Protein AF-A0A3B1C437-F1 (afdb_monomer)

Structure (mmCIF, N/CA/C/O backbone):
data_AF-A0A3B1C437-F1
#
_entry.id   AF-A0A3B1C437-F1
#
loop_
_atom_site.group_PDB
_atom_site.id
_atom_site.type_symbol
_atom_site.label_atom_id
_atom_site.label_alt_id
_atom_site.label_comp_id
_atom_site.label_asym_id
_atom_site.label_entity_id
_atom_site.label_seq_id
_atom_site.pdbx_PDB_ins_code
_atom_site.Cartn_x
_atom_site.Cartn_y
_atom_site.Cartn_z
_atom_site.occupancy
_atom_site.B_iso_or_equiv
_atom_site.auth_seq_id
_atom_site.auth_comp_id
_atom_site.auth_asym_id
_atom_site.auth_atom_id
_atom_site.pdbx_PDB_model_num
ATOM 1 N N . MET A 1 1 ? -5.217 -5.627 29.551 1.00 43.53 1 MET A N 1
ATOM 2 C CA . MET A 1 1 ? -5.394 -5.670 28.081 1.00 43.53 1 MET A CA 1
ATOM 3 C C . MET A 1 1 ? -4.824 -4.375 27.517 1.00 43.53 1 MET A C 1
ATOM 5 O O . MET A 1 1 ? -5.451 -3.339 27.668 1.00 43.53 1 MET A O 1
ATOM 9 N N . SER A 1 2 ? -3.588 -4.395 27.007 1.00 46.09 2 SER A N 1
ATOM 10 C CA . SER A 1 2 ? -2.871 -3.170 26.613 1.00 46.09 2 SER A CA 1
ATOM 11 C C . SER A 1 2 ? -3.097 -2.866 25.134 1.00 46.09 2 SER A C 1
ATOM 13 O O . SER A 1 2 ? -2.567 -3.558 24.265 1.00 46.09 2 SER A O 1
ATOM 15 N N . GLN A 1 3 ? -3.884 -1.836 24.831 1.00 54.62 3 GLN A N 1
ATOM 16 C CA . GLN A 1 3 ? -4.005 -1.290 23.479 1.00 54.62 3 GLN A CA 1
ATOM 17 C C . GLN A 1 3 ? -2.787 -0.400 23.175 1.00 54.62 3 GLN A C 1
ATOM 19 O O . GLN A 1 3 ? -2.863 0.819 23.215 1.00 54.62 3 GLN A O 1
ATOM 24 N N . THR A 1 4 ? -1.632 -1.014 22.903 1.00 55.34 4 THR A N 1
ATOM 25 C CA . THR A 1 4 ? -0.404 -0.307 22.456 1.00 55.34 4 THR A CA 1
ATOM 26 C C . THR A 1 4 ? 0.050 -0.776 21.067 1.00 55.34 4 THR A C 1
ATOM 28 O O . THR A 1 4 ? 0.985 -0.240 20.480 1.00 55.34 4 THR A O 1
ATOM 31 N N . ASN A 1 5 ? -0.617 -1.792 20.514 1.00 61.34 5 ASN A N 1
ATOM 32 C CA . ASN A 1 5 ? -0.100 -2.559 19.382 1.00 61.34 5 ASN A CA 1
ATOM 33 C C . ASN A 1 5 ? -0.250 -1.845 18.023 1.00 61.34 5 ASN A C 1
ATOM 35 O O . ASN A 1 5 ? 0.510 -2.113 17.098 1.00 61.34 5 ASN A O 1
ATOM 39 N N . SER A 1 6 ? -1.199 -0.915 17.893 1.00 67.25 6 SER A N 1
ATOM 40 C CA . SER A 1 6 ? -1.509 -0.221 16.633 1.00 67.25 6 SER A CA 1
ATOM 41 C C . SER A 1 6 ? -0.397 0.731 16.185 1.00 67.25 6 SER A C 1
ATOM 43 O O . SER A 1 6 ? -0.031 0.728 15.014 1.00 67.25 6 SER A O 1
ATOM 45 N N . ILE A 1 7 ? 0.212 1.472 17.118 1.00 74.25 7 ILE A N 1
ATOM 46 C CA . ILE A 1 7 ? 1.287 2.430 16.799 1.00 74.25 7 ILE A CA 1
ATOM 47 C C . ILE A 1 7 ? 2.532 1.697 16.283 1.00 74.25 7 ILE A C 1
ATOM 49 O O . ILE A 1 7 ? 3.161 2.122 15.316 1.00 74.25 7 ILE A O 1
ATOM 53 N N . ILE A 1 8 ? 2.879 0.565 16.902 1.00 80.69 8 ILE A N 1
ATOM 54 C CA . ILE A 1 8 ? 4.025 -0.252 16.483 1.00 80.69 8 ILE A CA 1
ATOM 55 C C . ILE A 1 8 ? 3.777 -0.835 15.088 1.00 80.69 8 ILE A C 1
ATOM 57 O O . ILE A 1 8 ? 4.686 -0.866 14.256 1.00 80.69 8 ILE A O 1
ATOM 61 N N . ASP A 1 9 ? 2.548 -1.273 14.807 1.00 83.31 9 ASP A N 1
ATOM 62 C CA . ASP A 1 9 ? 2.192 -1.800 13.493 1.00 83.31 9 ASP A CA 1
ATOM 63 C C . ASP A 1 9 ? 2.284 -0.732 12.398 1.00 83.31 9 ASP A C 1
ATOM 65 O O . ASP A 1 9 ? 2.778 -1.020 11.307 1.00 83.31 9 ASP A O 1
ATOM 69 N N . ASP A 1 10 ? 1.907 0.510 12.702 1.00 85.38 10 ASP A N 1
ATOM 70 C CA . ASP A 1 10 ? 2.006 1.634 11.771 1.00 85.38 10 ASP A CA 1
ATOM 71 C C . ASP A 1 10 ? 3.449 1.987 11.407 1.00 85.38 10 ASP A C 1
ATOM 73 O O . ASP A 1 10 ? 3.708 2.434 10.286 1.00 85.38 10 ASP A O 1
ATOM 77 N N . LEU A 1 11 ? 4.400 1.744 12.312 1.00 86.06 11 LEU A N 1
ATOM 78 C CA . LEU A 1 11 ? 5.827 1.945 12.067 1.00 86.06 11 LEU A CA 1
ATOM 79 C C . LEU A 1 11 ? 6.442 0.867 11.163 1.00 86.06 11 LEU A C 1
ATOM 81 O O . LEU A 1 11 ? 7.524 1.091 10.614 1.00 86.06 11 LEU A O 1
ATOM 85 N N . LYS A 1 12 ? 5.771 -0.277 10.961 1.00 89.75 12 LYS A N 1
ATOM 86 C CA . LYS A 1 12 ? 6.287 -1.356 10.108 1.00 89.75 12 LYS A CA 1
ATOM 87 C C . LYS A 1 12 ? 6.419 -0.889 8.663 1.00 89.75 12 LYS A C 1
ATOM 89 O O . LYS A 1 12 ? 5.506 -0.305 8.083 1.00 89.75 12 LYS A O 1
ATOM 94 N N . VAL A 1 13 ? 7.550 -1.210 8.045 1.00 90.31 13 VAL A N 1
ATOM 95 C CA . VAL A 1 13 ? 7.829 -0.844 6.654 1.00 90.31 13 VAL A CA 1
ATOM 96 C C . VAL A 1 13 ? 7.170 -1.845 5.703 1.00 90.31 13 VAL A C 1
ATOM 98 O O . VAL A 1 13 ? 7.451 -3.048 5.724 1.00 90.31 13 VAL A O 1
ATOM 101 N N . VAL A 1 14 ? 6.295 -1.341 4.834 1.00 89.38 14 VAL A N 1
ATOM 102 C CA . VAL A 1 14 ? 5.622 -2.126 3.790 1.00 89.38 14 VAL A CA 1
ATO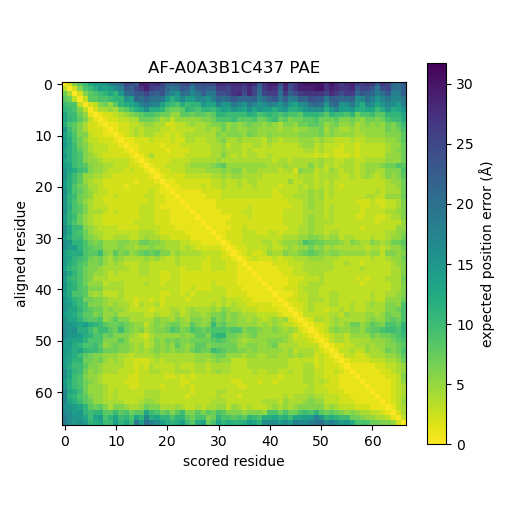M 103 C C . VAL A 1 14 ? 6.442 -2.106 2.505 1.00 89.38 14 VAL A C 1
ATOM 105 O O . VAL A 1 1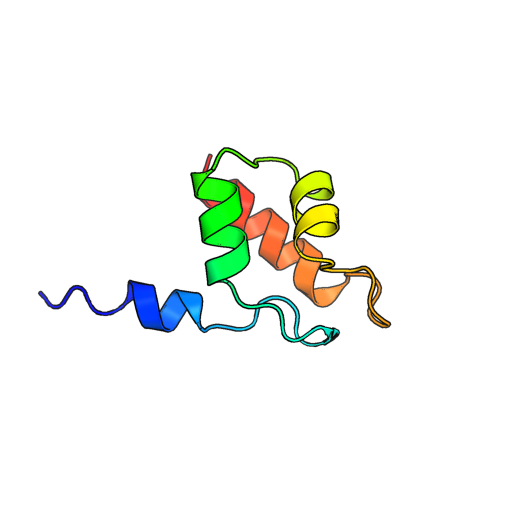4 ? 6.717 -3.164 1.936 1.00 89.38 14 VAL A O 1
ATOM 108 N N . CYS A 1 15 ? 6.880 -0.923 2.063 1.00 89.19 15 CYS A N 1
ATOM 109 C CA . CYS A 1 15 ? 7.772 -0.790 0.914 1.00 89.19 15 CYS A CA 1
ATOM 110 C C . CYS A 1 15 ? 9.206 -0.600 1.393 1.00 89.19 15 CYS A C 1
ATOM 112 O O . CYS A 1 15 ? 9.579 0.496 1.790 1.00 89.19 15 CYS A O 1
ATOM 114 N N . GLN A 1 16 ? 10.016 -1.657 1.322 1.00 86.12 16 GLN A N 1
ATOM 115 C CA . GLN A 1 16 ? 11.425 -1.594 1.728 1.00 86.12 16 GLN A CA 1
ATOM 116 C C . GLN A 1 16 ? 12.243 -0.661 0.822 1.00 86.12 16 GLN A C 1
ATOM 118 O O . GLN A 1 16 ? 13.093 0.067 1.308 1.00 86.12 16 GLN A O 1
ATOM 123 N N . CYS A 1 17 ? 11.935 -0.626 -0.480 1.00 88.31 17 CYS A N 1
ATOM 124 C CA . CYS A 1 17 ? 12.683 0.160 -1.470 1.00 88.31 17 CYS A CA 1
ATOM 125 C C . CYS A 1 17 ? 12.514 1.678 -1.270 1.00 88.31 17 CYS A C 1
ATOM 127 O O . CYS A 1 17 ? 13.453 2.436 -1.456 1.00 88.31 17 CYS A O 1
ATOM 129 N N . LYS A 1 18 ? 11.309 2.124 -0.889 1.00 85.06 18 LYS A N 1
ATOM 130 C CA . LYS A 1 18 ? 10.966 3.544 -0.674 1.00 85.06 18 LYS A CA 1
ATOM 131 C C . LYS A 1 18 ? 10.804 3.898 0.812 1.00 85.06 18 LYS A C 1
ATOM 133 O O . LYS A 1 18 ? 10.371 4.995 1.134 1.00 85.06 18 LYS A O 1
ATOM 138 N N . ASN A 1 19 ? 11.096 2.953 1.708 1.00 88.31 19 ASN A N 1
ATOM 139 C CA . ASN A 1 19 ? 10.889 3.053 3.155 1.00 88.31 19 ASN A CA 1
ATOM 140 C C . ASN A 1 19 ? 9.486 3.563 3.565 1.00 88.31 19 ASN A C 1
ATOM 142 O O . ASN A 1 19 ? 9.332 4.395 4.458 1.00 88.31 19 ASN A O 1
ATOM 146 N N . ILE A 1 20 ? 8.439 3.070 2.892 1.00 89.94 20 ILE A N 1
ATOM 147 C CA . ILE A 1 20 ? 7.055 3.497 3.154 1.00 89.94 20 ILE A CA 1
ATOM 148 C C . ILE A 1 20 ? 6.461 2.647 4.270 1.00 89.94 20 ILE A C 1
ATOM 150 O O . ILE A 1 20 ? 6.438 1.412 4.195 1.00 89.94 20 ILE A O 1
ATOM 154 N N . LYS A 1 21 ? 5.942 3.334 5.286 1.00 91.94 2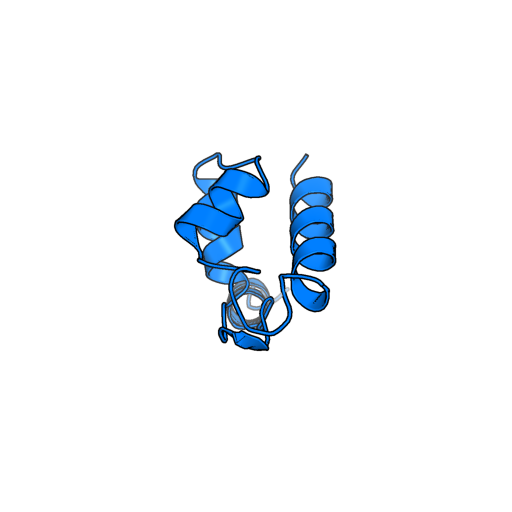1 LYS A N 1
ATOM 155 C CA . LYS A 1 21 ? 5.368 2.755 6.500 1.00 91.94 21 LYS A CA 1
ATOM 156 C C . LYS A 1 21 ? 3.908 2.337 6.322 1.00 91.94 21 LYS A C 1
ATOM 158 O O . LYS A 1 21 ? 3.161 2.940 5.553 1.00 91.94 21 LYS A O 1
ATOM 163 N N . LYS A 1 22 ? 3.491 1.327 7.085 1.00 90.12 22 LYS A N 1
ATOM 164 C CA . LYS A 1 22 ? 2.132 0.774 7.092 1.00 90.12 22 LYS A CA 1
ATOM 165 C C . LYS A 1 22 ? 1.086 1.806 7.507 1.00 90.12 22 LYS A C 1
ATOM 167 O O . LYS A 1 22 ? 0.016 1.836 6.907 1.00 90.12 22 LYS A O 1
ATOM 172 N N . GLY A 1 23 ? 1.423 2.689 8.447 1.00 89.94 23 GLY A N 1
ATOM 173 C CA . GLY A 1 23 ? 0.511 3.730 8.922 1.00 89.94 23 GLY A CA 1
ATOM 174 C C . GLY A 1 23 ? 0.055 4.693 7.826 1.00 89.94 23 GLY A C 1
ATOM 175 O O . GLY A 1 23 ? -1.067 5.182 7.871 1.00 89.94 23 GLY A O 1
ATOM 176 N N . LEU A 1 24 ? 0.876 4.923 6.792 1.00 90.25 24 LEU A N 1
ATOM 177 C CA . LEU A 1 24 ? 0.476 5.746 5.647 1.00 90.25 24 LEU A CA 1
ATOM 178 C C . LEU A 1 24 ? -0.641 5.067 4.843 1.00 90.25 24 LEU A C 1
ATOM 180 O O . LEU A 1 24 ? -1.659 5.684 4.551 1.00 90.25 24 LEU A O 1
ATOM 184 N N . PHE A 1 25 ? -0.483 3.771 4.554 1.00 89.06 25 PHE A N 1
ATOM 185 C CA . PHE A 1 25 ? -1.529 2.982 3.903 1.00 89.06 25 PHE A CA 1
ATOM 186 C C . PHE A 1 25 ? -2.786 2.901 4.759 1.00 89.06 25 PHE A C 1
ATOM 188 O O . PHE A 1 25 ? -3.880 2.998 4.220 1.00 89.06 25 PHE A O 1
ATOM 195 N N . ARG A 1 26 ? -2.642 2.746 6.082 1.00 87.94 26 ARG A N 1
ATOM 196 C CA . ARG A 1 26 ? -3.785 2.700 6.994 1.00 87.94 26 ARG A CA 1
ATOM 197 C C . ARG A 1 26 ? -4.588 3.997 6.943 1.00 87.94 26 ARG A C 1
ATOM 199 O O . ARG A 1 26 ? -5.786 3.927 6.726 1.00 87.94 26 ARG A O 1
ATOM 206 N N . LYS A 1 27 ? -3.921 5.153 7.017 1.00 90.06 27 LYS A N 1
ATOM 207 C CA . LYS A 1 27 ? -4.567 6.468 6.873 1.00 90.06 27 LYS A CA 1
ATOM 208 C C . LYS A 1 27 ? -5.323 6.610 5.556 1.00 90.06 27 LYS A C 1
ATOM 210 O O . LYS A 1 27 ? -6.450 7.074 5.559 1.00 90.06 27 LYS A O 1
ATOM 215 N N . LEU A 1 28 ? -4.726 6.194 4.439 1.00 90.94 28 LEU A N 1
ATOM 216 C CA . LEU A 1 28 ? -5.394 6.261 3.136 1.00 90.94 28 LEU A CA 1
ATOM 217 C C . LEU A 1 28 ? -6.618 5.334 3.078 1.00 90.94 28 LEU A C 1
ATOM 219 O O . LEU A 1 28 ? -7.684 5.751 2.643 1.00 90.94 28 LEU A O 1
ATOM 223 N N . ILE A 1 29 ? -6.487 4.102 3.574 1.00 89.00 29 ILE A N 1
ATOM 224 C CA . ILE A 1 29 ? -7.591 3.133 3.657 1.00 89.00 29 ILE A CA 1
ATOM 225 C C . ILE A 1 29 ? -8.717 3.652 4.564 1.00 89.00 29 ILE A C 1
ATOM 227 O O . ILE A 1 29 ? -9.890 3.486 4.225 1.00 89.00 29 ILE A O 1
ATOM 231 N N . ASP A 1 30 ? -8.375 4.290 5.684 1.00 87.38 30 ASP A N 1
ATOM 232 C CA . ASP A 1 30 ? -9.330 4.905 6.612 1.00 87.38 30 ASP A CA 1
ATOM 233 C C . ASP A 1 30 ? -9.992 6.152 5.991 1.00 87.38 30 ASP A C 1
ATOM 235 O O . ASP A 1 30 ? -11.175 6.389 6.218 1.00 87.38 30 ASP A O 1
ATOM 239 N N . ASN A 1 31 ? -9.284 6.884 5.121 1.00 89.31 31 ASN A N 1
ATOM 240 C CA . ASN A 1 31 ? -9.845 7.964 4.297 1.00 89.31 31 ASN A CA 1
ATOM 241 C C . ASN A 1 31 ? -10.777 7.459 3.176 1.00 89.31 31 ASN A C 1
ATOM 243 O O . ASN A 1 31 ? -11.380 8.268 2.476 1.00 89.31 31 ASN A O 1
ATOM 247 N N . GLY A 1 32 ? -10.902 6.140 2.993 1.00 87.00 32 GLY A N 1
ATOM 248 C CA . GLY A 1 32 ? -11.766 5.523 1.984 1.00 87.00 32 GLY A CA 1
ATOM 249 C C . GLY A 1 32 ? -11.038 5.021 0.736 1.00 87.00 32 GLY A C 1
ATOM 250 O O . GLY A 1 32 ? -11.678 4.453 -0.149 1.00 87.00 32 GLY A O 1
ATOM 251 N N . GLU A 1 33 ? -9.710 5.141 0.662 1.00 89.38 33 GLU A N 1
ATOM 252 C CA . GLU A 1 33 ? -8.945 4.622 -0.472 1.00 89.38 33 GLU A CA 1
ATOM 253 C C . GLU A 1 33 ? -8.943 3.089 -0.471 1.00 89.38 33 GLU A C 1
ATOM 255 O O . GLU A 1 33 ? -8.320 2.427 0.363 1.00 89.38 33 GLU A O 1
ATOM 260 N N . ARG A 1 34 ? -9.650 2.499 -1.437 1.00 85.31 34 ARG A N 1
ATOM 261 C CA . ARG A 1 34 ? -9.763 1.039 -1.613 1.00 85.31 34 ARG A CA 1
ATOM 262 C C . ARG A 1 34 ? -9.068 0.526 -2.879 1.00 85.31 34 ARG A C 1
ATOM 264 O O . ARG A 1 34 ? -9.065 -0.677 -3.130 1.00 85.31 34 ARG A O 1
ATOM 271 N N . SER A 1 35 ? -8.452 1.409 -3.666 1.00 89.19 35 SER A N 1
ATOM 272 C CA . SER A 1 35 ? -7.752 1.042 -4.899 1.00 89.19 35 SER A CA 1
ATOM 273 C C . SER A 1 35 ? -6.247 0.946 -4.686 1.00 89.19 35 SER A C 1
ATOM 275 O O . SER A 1 35 ? -5.616 1.861 -4.158 1.00 89.19 35 SER A O 1
ATOM 277 N N . ILE A 1 36 ? -5.642 -0.143 -5.167 1.00 87.19 36 ILE A N 1
ATOM 278 C CA . ILE A 1 36 ? -4.182 -0.276 -5.169 1.00 87.19 36 ILE A CA 1
ATOM 279 C C . ILE A 1 36 ? -3.517 0.826 -5.993 1.00 87.19 36 ILE A C 1
ATOM 281 O O . ILE A 1 36 ? -2.432 1.264 -5.631 1.00 87.19 36 ILE A O 1
ATOM 285 N N . ASP A 1 37 ? -4.147 1.281 -7.074 1.00 87.94 37 ASP A N 1
ATOM 286 C CA . ASP A 1 37 ? -3.560 2.291 -7.950 1.00 87.94 37 ASP A CA 1
ATOM 287 C C . ASP A 1 37 ? -3.517 3.658 -7.258 1.00 87.94 37 ASP A C 1
ATOM 289 O O . ASP A 1 37 ? -2.451 4.269 -7.178 1.00 87.94 37 ASP A O 1
ATOM 293 N N . CYS A 1 38 ? -4.622 4.056 -6.609 1.00 89.06 38 CYS A N 1
ATOM 294 C CA . CYS A 1 38 ? -4.666 5.254 -5.768 1.00 89.06 38 CYS A CA 1
ATOM 295 C C . CYS A 1 38 ? -3.628 5.180 -4.649 1.00 89.06 38 CYS A C 1
ATOM 297 O O . CYS A 1 38 ? -2.813 6.085 -4.503 1.00 89.06 38 CYS A O 1
ATOM 299 N N . LEU A 1 39 ? -3.563 4.060 -3.919 1.00 88.38 39 LEU A N 1
ATOM 300 C CA . LEU A 1 39 ? -2.561 3.891 -2.867 1.00 88.38 39 LEU A CA 1
ATOM 301 C C . LEU A 1 39 ? -1.135 4.012 -3.413 1.00 88.38 39 LEU A C 1
ATOM 303 O O . LEU A 1 39 ? -0.288 4.619 -2.765 1.00 88.38 39 LEU A O 1
ATOM 307 N N . ARG A 1 40 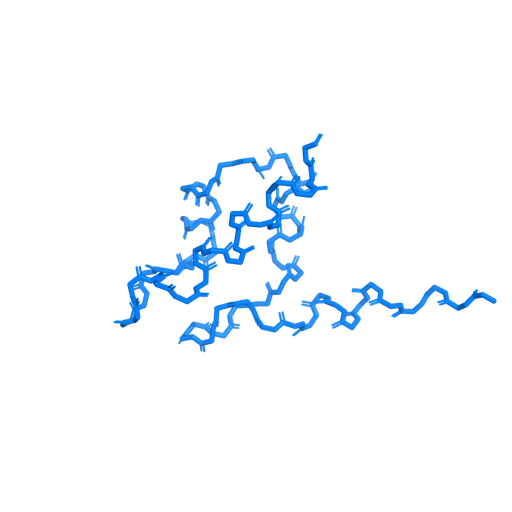? -0.829 3.455 -4.588 1.00 88.31 40 ARG A N 1
ATOM 308 C CA . ARG A 1 40 ? 0.506 3.567 -5.200 1.00 88.31 40 ARG A CA 1
ATOM 309 C C . ARG A 1 40 ? 0.807 4.986 -5.666 1.00 88.31 40 ARG A C 1
ATOM 311 O O . ARG A 1 40 ? 1.954 5.403 -5.537 1.00 88.31 40 ARG A O 1
ATOM 318 N N . ARG A 1 41 ? -0.191 5.714 -6.165 1.00 88.56 41 ARG A N 1
ATOM 319 C CA . ARG A 1 41 ? -0.064 7.116 -6.570 1.00 88.56 41 ARG A CA 1
ATOM 320 C C . ARG A 1 41 ? 0.190 8.025 -5.369 1.00 88.56 41 ARG A C 1
ATOM 322 O O . ARG A 1 41 ? 1.162 8.771 -5.387 1.00 88.56 41 ARG A O 1
ATOM 329 N N . GLU A 1 42 ? -0.606 7.883 -4.314 1.00 90.19 42 GLU A N 1
ATOM 330 C CA . GLU A 1 42 ? -0.511 8.695 -3.094 1.00 90.19 42 GLU A CA 1
ATOM 331 C C . GLU A 1 42 ? 0.743 8.372 -2.275 1.00 90.19 42 GLU A C 1
ATOM 333 O O . GLU A 1 42 ? 1.442 9.260 -1.794 1.00 90.19 42 GLU A O 1
ATOM 338 N N . THR A 1 43 ? 1.070 7.086 -2.117 1.00 87.56 43 THR A N 1
ATOM 339 C CA . THR A 1 43 ? 2.246 6.684 -1.328 1.00 87.56 43 THR A CA 1
ATOM 340 C C . THR A 1 43 ? 3.542 6.671 -2.135 1.00 87.56 43 THR A C 1
ATOM 342 O O . THR A 1 43 ? 4.625 6.657 -1.555 1.00 87.56 43 THR A O 1
ATOM 345 N N . GLY A 1 44 ? 3.469 6.605 -3.465 1.00 87.38 44 GLY A N 1
ATOM 346 C CA . GLY A 1 44 ? 4.618 6.305 -4.322 1.00 87.38 44 GLY A CA 1
ATOM 347 C C . GLY A 1 44 ? 5.106 4.852 -4.210 1.00 87.38 44 GLY A C 1
ATOM 348 O O . GLY A 1 44 ? 6.214 4.524 -4.647 1.00 87.38 44 GLY A O 1
ATOM 349 N N . ALA A 1 45 ? 4.332 3.953 -3.594 1.00 86.75 45 ALA A N 1
ATOM 350 C CA . ALA A 1 45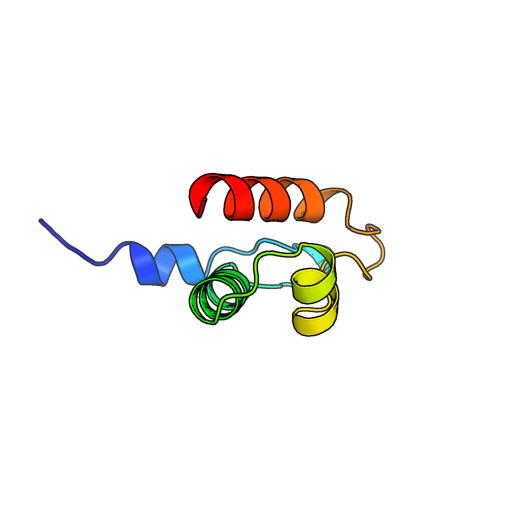 ? 4.745 2.570 -3.418 1.00 86.75 45 ALA A CA 1
ATOM 351 C C . ALA A 1 45 ? 4.753 1.795 -4.739 1.00 86.75 45 ALA A C 1
ATOM 353 O O . ALA A 1 45 ? 3.814 1.799 -5.531 1.00 86.75 45 ALA A O 1
ATOM 354 N N . GLY A 1 46 ? 5.835 1.055 -4.963 1.00 83.06 46 GLY A N 1
ATOM 355 C CA . GLY A 1 46 ? 5.981 0.210 -6.141 1.00 83.06 46 GLY A CA 1
ATOM 356 C C . GLY A 1 46 ? 6.332 0.936 -7.439 1.00 83.06 46 GLY A C 1
ATOM 357 O O . GLY A 1 46 ? 6.262 0.295 -8.481 1.00 83.06 46 GLY A O 1
ATOM 358 N N . SER A 1 47 ? 6.742 2.206 -7.367 1.00 84.31 47 SER A N 1
ATOM 359 C CA . SER A 1 47 ? 7.440 2.934 -8.442 1.00 84.31 47 SER A CA 1
ATOM 360 C C . SER A 1 47 ? 8.966 2.998 -8.246 1.00 84.31 47 SER A C 1
ATOM 362 O O . SER A 1 47 ? 9.656 3.689 -8.983 1.00 84.31 47 SER A O 1
ATOM 364 N N . GLY A 1 48 ? 9.508 2.332 -7.219 1.00 79.75 48 GLY A N 1
ATOM 365 C CA . GLY A 1 48 ? 10.960 2.221 -7.012 1.00 79.75 48 GLY A CA 1
ATOM 366 C C . GLY A 1 48 ? 11.601 1.123 -7.865 1.00 79.75 48 GLY A C 1
ATOM 367 O O . GLY A 1 48 ? 10.900 0.406 -8.576 1.00 79.75 48 GLY A O 1
ATOM 368 N N . ASP A 1 49 ? 12.907 0.911 -7.695 1.00 78.56 49 ASP A N 1
ATOM 369 C CA . ASP A 1 49 ? 13.721 -0.032 -8.493 1.00 78.56 49 ASP A CA 1
ATOM 370 C C . ASP A 1 49 ? 13.199 -1.476 -8.468 1.00 78.56 49 ASP A C 1
ATOM 372 O O . ASP A 1 49 ? 13.387 -2.261 -9.392 1.00 78.56 49 ASP A O 1
ATOM 376 N N . CYS A 1 50 ? 12.480 -1.836 -7.404 1.00 84.19 50 CYS A N 1
ATOM 377 C CA . CYS A 1 50 ? 11.855 -3.144 -7.259 1.00 84.19 50 CYS A CA 1
ATOM 378 C C . CYS A 1 50 ? 10.509 -3.298 -7.999 1.00 84.19 50 CYS A C 1
ATOM 380 O O . CYS A 1 50 ? 9.903 -4.370 -7.926 1.00 84.19 50 CYS A O 1
ATOM 382 N N . GLY A 1 51 ? 9.996 -2.250 -8.657 1.00 82.75 51 GLY A N 1
ATOM 383 C CA . GLY A 1 51 ? 8.775 -2.266 -9.481 1.00 82.75 51 GLY A CA 1
ATOM 384 C C . GLY A 1 51 ? 7.488 -2.649 -8.740 1.00 82.75 51 GLY A C 1
ATOM 385 O O . GLY A 1 51 ? 6.509 -3.079 -9.344 1.00 82.75 51 GLY A O 1
ATOM 386 N N . GLY A 1 52 ? 7.490 -2.583 -7.407 1.00 84.19 52 GLY A N 1
ATOM 387 C CA . GLY A 1 52 ? 6.363 -3.019 -6.579 1.00 84.19 52 GLY A CA 1
ATOM 388 C C . GLY A 1 52 ? 6.302 -4.515 -6.302 1.00 84.19 52 GLY A C 1
ATOM 389 O O . GLY A 1 52 ? 5.498 -4.920 -5.473 1.00 84.19 52 GLY A O 1
ATOM 390 N N . LYS A 1 53 ? 7.209 -5.332 -6.851 1.00 84.94 53 LYS A N 1
ATOM 391 C CA . LYS A 1 53 ? 7.198 -6.799 -6.686 1.00 84.94 53 LYS A CA 1
ATOM 392 C C . LYS A 1 53 ? 7.101 -7.268 -5.227 1.00 84.94 53 LYS A C 1
ATOM 394 O O . LYS A 1 53 ? 6.503 -8.294 -4.956 1.00 84.94 53 LYS A O 1
ATOM 399 N N . ARG A 1 54 ? 7.681 -6.519 -4.279 1.00 84.62 54 ARG A N 1
ATOM 400 C CA . ARG A 1 54 ? 7.706 -6.884 -2.847 1.00 84.62 54 ARG A CA 1
ATOM 401 C C . ARG A 1 54 ? 6.586 -6.256 -2.017 1.00 84.62 54 ARG A C 1
ATOM 403 O O . ARG A 1 54 ? 6.172 -6.830 -1.014 1.00 84.62 54 ARG A O 1
ATOM 410 N N . CYS A 1 55 ? 6.137 -5.053 -2.377 1.00 88.19 55 CYS A N 1
ATOM 411 C CA . CYS A 1 55 ? 5.143 -4.319 -1.591 1.00 88.19 55 CYS A CA 1
ATOM 412 C C . CYS A 1 55 ? 3.723 -4.468 -2.138 1.00 88.19 55 CYS A C 1
ATOM 414 O O . CYS A 1 55 ? 2.786 -4.396 -1.353 1.00 88.19 55 CYS A O 1
ATOM 416 N N . SER A 1 56 ? 3.545 -4.727 -3.437 1.00 86.12 56 SER A N 1
ATOM 417 C CA . SER A 1 56 ? 2.228 -4.876 -4.062 1.00 86.12 56 SER A CA 1
ATOM 418 C C . SER A 1 56 ? 1.407 -5.993 -3.424 1.00 86.12 56 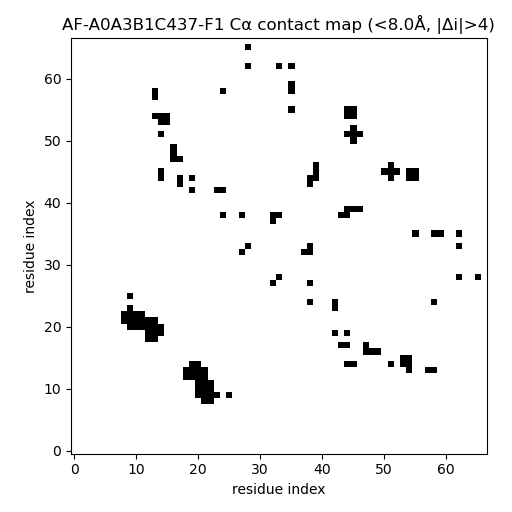SER A C 1
ATOM 420 O O . SER A 1 56 ? 0.243 -5.761 -3.114 1.00 86.12 56 SER A O 1
ATOM 422 N N . ASP A 1 57 ? 1.999 -7.156 -3.143 1.00 87.94 57 ASP A N 1
ATOM 423 C CA . ASP A 1 57 ? 1.269 -8.261 -2.506 1.00 87.94 57 ASP A CA 1
ATOM 424 C C . ASP A 1 57 ? 0.857 -7.932 -1.070 1.00 87.94 57 ASP A C 1
ATOM 426 O O . ASP A 1 57 ? -0.266 -8.223 -0.662 1.00 87.94 57 ASP A O 1
ATOM 430 N N . ARG A 1 58 ? 1.719 -7.230 -0.322 1.00 88.31 58 ARG A N 1
ATOM 431 C CA . ARG A 1 58 ? 1.395 -6.746 1.028 1.00 88.31 58 ARG A CA 1
ATOM 432 C C . ARG A 1 58 ? 0.257 -5.726 1.002 1.00 88.31 58 ARG A C 1
ATOM 434 O O . ARG A 1 58 ? -0.646 -5.817 1.823 1.00 88.31 58 ARG A O 1
ATOM 441 N N . ILE A 1 59 ? 0.276 -4.791 0.052 1.00 87.75 59 ILE A N 1
ATOM 442 C CA . ILE A 1 59 ? -0.780 -3.780 -0.111 1.00 87.75 59 ILE A CA 1
ATOM 443 C C . ILE A 1 59 ? -2.108 -4.452 -0.482 1.00 87.75 59 ILE A C 1
ATOM 445 O O . ILE A 1 59 ? -3.130 -4.155 0.131 1.00 87.75 59 ILE A O 1
ATOM 449 N N .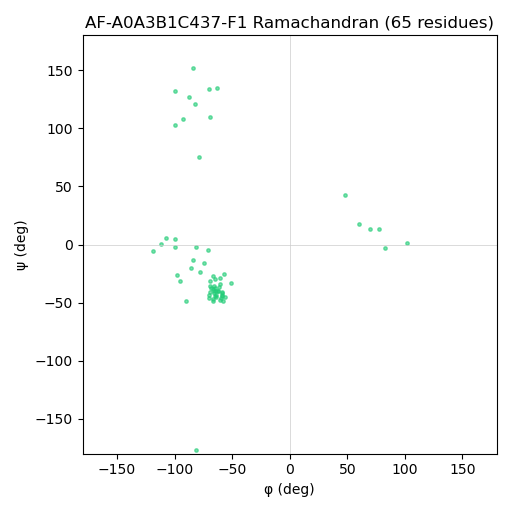 LYS A 1 60 ? -2.101 -5.408 -1.423 1.00 88.31 60 LYS A N 1
ATOM 450 C CA . LYS A 1 60 ? -3.296 -6.199 -1.766 1.00 88.31 60 LYS A CA 1
ATOM 451 C C . LYS A 1 60 ? -3.840 -6.951 -0.557 1.00 88.31 60 LYS A C 1
ATOM 453 O O . LYS A 1 60 ? -5.047 -6.954 -0.343 1.00 88.31 60 LYS A O 1
ATOM 458 N N . ALA A 1 61 ? -2.963 -7.575 0.230 1.00 88.12 61 ALA A N 1
ATOM 459 C CA . ALA A 1 61 ? -3.367 -8.256 1.452 1.00 88.12 61 ALA A CA 1
ATOM 460 C C . ALA A 1 61 ? -4.029 -7.277 2.429 1.00 88.12 61 ALA A C 1
ATOM 462 O O . ALA A 1 61 ? -5.111 -7.575 2.912 1.00 88.12 61 ALA A O 1
ATOM 463 N N . MET A 1 62 ? -3.445 -6.091 2.649 1.00 84.75 62 MET A N 1
ATOM 464 C CA . MET A 1 62 ? -4.023 -5.055 3.517 1.00 84.75 62 MET A CA 1
ATOM 465 C C . MET A 1 62 ? -5.415 -4.605 3.061 1.00 84.75 62 MET A C 1
ATOM 467 O O . MET A 1 62 ? -6.298 -4.463 3.901 1.00 84.75 62 MET A O 1
ATOM 471 N N . LEU A 1 63 ? -5.622 -4.433 1.753 1.00 85.88 63 LEU A N 1
ATOM 472 C CA . LEU A 1 63 ? -6.933 -4.104 1.189 1.00 85.88 63 LEU A CA 1
ATOM 473 C C . LEU A 1 63 ? -7.963 -5.219 1.421 1.00 85.88 63 LEU A C 1
ATOM 475 O O . LEU A 1 63 ? -9.097 -4.917 1.772 1.00 85.88 63 LEU A O 1
ATOM 479 N N . LYS A 1 64 ? -7.562 -6.493 1.298 1.00 84.62 64 LYS A N 1
ATOM 480 C CA . LYS A 1 64 ? -8.444 -7.649 1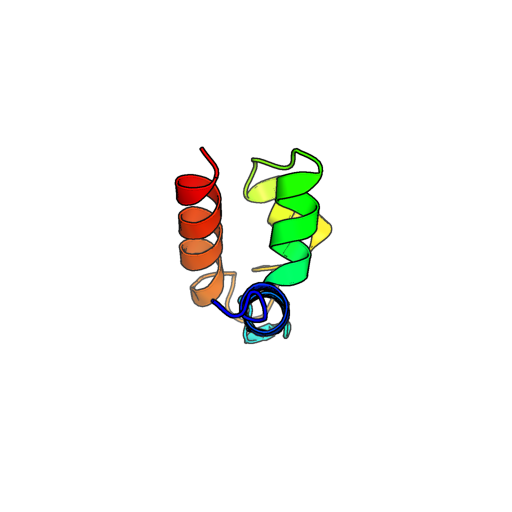.544 1.00 84.62 64 LYS A CA 1
ATOM 481 C C . LYS A 1 64 ? -8.882 -7.808 3.000 1.00 84.62 64 LYS A C 1
ATOM 483 O O . LYS A 1 64 ? -9.911 -8.416 3.240 1.00 84.62 64 LYS A O 1
ATOM 488 N N . VAL A 1 65 ? -8.096 -7.336 3.971 1.00 76.62 65 VAL A N 1
ATOM 489 C CA . VAL A 1 65 ? -8.494 -7.403 5.394 1.00 76.62 65 VAL A CA 1
ATOM 490 C C . VAL A 1 65 ? -9.392 -6.228 5.799 1.00 76.62 65 VAL A C 1
ATOM 492 O O . VAL A 1 65 ? -9.951 -6.242 6.888 1.00 76.62 65 VAL A O 1
ATOM 495 N N . ALA A 1 66 ? -9.477 -5.185 4.966 1.00 65.38 66 ALA A N 1
ATOM 496 C CA . ALA A 1 66 ? -10.271 -3.980 5.218 1.00 65.38 66 ALA A CA 1
ATOM 497 C C . ALA A 1 66 ? -11.627 -3.972 4.480 1.00 65.38 66 ALA A C 1
ATOM 499 O O . ALA A 1 66 ? -12.381 -3.000 4.601 1.00 65.38 66 ALA A O 1
ATOM 500 N N . SER A 1 67 ? -11.894 -5.009 3.683 1.00 51.50 67 SER A N 1
ATOM 501 C CA . SER A 1 67 ? -13.169 -5.316 3.021 1.00 51.50 67 SER A CA 1
ATOM 502 C C . SER A 1 67 ? -13.969 -6.307 3.848 1.00 51.50 67 SER A C 1
ATOM 504 O O . SER A 1 67 ? -15.175 -6.057 4.031 1.00 51.50 67 SER A O 1
#

Sequence (67 aa):
MSQTNSIIDDLKVVCQCKNIKKGLFRKLIDNGERSIDCLRRETGAGSGDCGGKRCSDRIKAMLKVAS

Radius of gyration: 11.84 Å; Cα contacts (8 Å, |Δi|>4): 72; chains: 1; bounding box: 27×17×38 Å

Nearest PDB structures (foldseek):
  1vrq-assembly1_A  TM=7.583E-01  e=2.015E+00  Corynebacterium sp. U-96
  2gah-assembly1_A  TM=7.673E-01  e=5.634E+00  Stenotrophomonas maltophilia

InterPro domains:
  IPR007419 BFD-like [2Fe-2S]-binding domain [PF04324] (13-64)
  IPR041854 BFD-like [2Fe-2S]-binding domain superfamily [G3DSA:1.10.10.1100] (2-67)

Organism: NCBI:txid652676

Secondary structure (DSSP, 8-state):
----HHHHHHHSEEETTTTEEHHHHHHHHHTT---HHHHHHHH-TT-STTTTTTTHHHHHHHHHH--

Solvent-accessible surface area (backbone atoms only — not comparable to full-atom values): 4019 Å² total; per-residue (Å²): 137,82,94,62,62,66,66,60,52,27,65,38,66,52,27,76,87,75,66,39,37,36,39,59,56,48,52,41,44,73,75,63,55,82,47,71,65,57,51,24,66,75,69,51,52,41,76,44,97,67,62,19,74,77,28,48,62,55,51,52,50,54,51,64,77,74,109

Foldseek 3Di:
DDPPVVVVQQCDALAPQLRFGPVLLVVCVVVVDLDPVVSCVVRVALVGPNNNPRRSVVSVVVSVVSD

pLDDT: mean 83.02, std 10.95, range [43.53, 91.94]

Mean predicted aligned err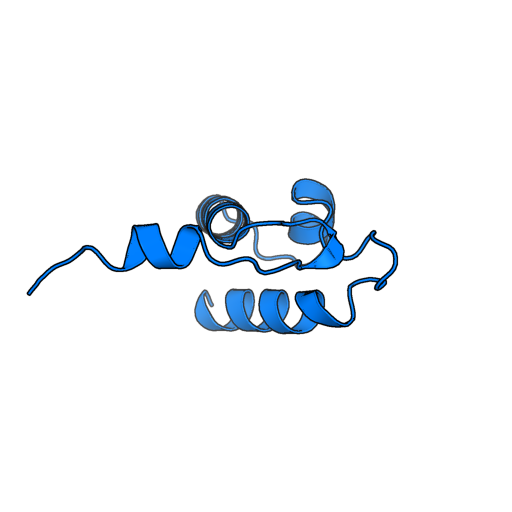or: 5.74 Å